Protein AF-A0A978S1I5-F1 (afdb_monomer_lite)

Sequence (94 aa):
MKRALVVGINCYLKLGRLRTPANDANAVAQRLREIGFDEIRGLPSPATSEAGLWVDPNPDRQVSSRELENAIEWLFAIGEDKSNIPETAFLFFA

Structure (mmCIF, N/CA/C/O backbone):
data_AF-A0A978S1I5-F1
#
_entry.id   AF-A0A978S1I5-F1
#
loop_
_atom_site.group_PDB
_atom_site.id
_atom_site.type_symbol
_atom_site.label_atom_id
_atom_site.label_alt_id
_atom_site.label_comp_id
_atom_site.label_asym_id
_atom_site.label_entity_id
_atom_site.label_seq_id
_atom_site.pdbx_PDB_ins_code
_atom_site.Cartn_x
_atom_site.Cartn_y
_atom_site.Cartn_z
_atom_site.occupancy
_atom_site.B_iso_or_equiv
_atom_site.auth_seq_id
_atom_site.auth_comp_id
_atom_site.auth_asym_id
_atom_site.auth_atom_id
_atom_site.pdbx_PDB_model_num
ATOM 1 N N . MET A 1 1 ? -12.893 -0.071 12.851 1.00 89.12 1 MET A N 1
ATOM 2 C CA . MET A 1 1 ? -12.520 0.249 11.448 1.00 89.12 1 MET A CA 1
ATOM 3 C C . MET A 1 1 ? -11.308 -0.591 11.072 1.00 89.12 1 MET A C 1
ATOM 5 O O . MET A 1 1 ? -10.390 -0.675 11.884 1.00 89.12 1 MET A O 1
ATOM 9 N N . LYS A 1 2 ? -11.296 -1.200 9.878 1.00 95.62 2 LYS A N 1
ATOM 10 C CA . LYS A 1 2 ? -10.136 -1.933 9.344 1.00 95.62 2 LYS A CA 1
ATOM 11 C C . LYS A 1 2 ? -9.432 -1.097 8.267 1.00 95.62 2 LYS A C 1
ATOM 13 O O . LYS A 1 2 ? -10.094 -0.629 7.339 1.00 95.62 2 LYS A O 1
ATOM 18 N N . ARG A 1 3 ? -8.112 -0.931 8.389 1.00 97.06 3 ARG A N 1
ATOM 19 C CA . ARG A 1 3 ? -7.255 -0.194 7.446 1.00 97.06 3 ARG A CA 1
ATOM 20 C C . ARG A 1 3 ? -6.266 -1.122 6.762 1.00 97.06 3 ARG A C 1
ATOM 22 O O . ARG A 1 3 ? -5.717 -2.020 7.398 1.00 97.06 3 ARG A O 1
ATOM 29 N N . ALA A 1 4 ? -6.003 -0.879 5.485 1.00 98.25 4 ALA A N 1
ATOM 30 C CA . ALA A 1 4 ? -4.959 -1.577 4.758 1.00 98.25 4 ALA A CA 1
ATOM 31 C C . ALA A 1 4 ? -4.094 -0.640 3.918 1.00 98.25 4 ALA A C 1
ATOM 33 O O . ALA A 1 4 ? -4.577 0.311 3.304 1.00 98.25 4 ALA A O 1
ATOM 34 N N . LEU A 1 5 ? -2.812 -0.977 3.851 1.00 98.50 5 LEU A N 1
ATOM 35 C CA . LEU A 1 5 ? -1.854 -0.437 2.904 1.00 98.50 5 LEU A CA 1
ATOM 36 C C . LEU A 1 5 ? -1.369 -1.586 2.020 1.00 98.50 5 LEU A C 1
ATOM 38 O O . LEU A 1 5 ? -0.840 -2.579 2.520 1.00 98.50 5 LEU A O 1
ATOM 42 N N . VAL A 1 6 ? -1.548 -1.456 0.710 1.00 98.25 6 VAL A N 1
ATOM 43 C CA . VAL A 1 6 ? -0.971 -2.378 -0.272 1.00 98.25 6 VAL A CA 1
ATOM 44 C C . VAL A 1 6 ? 0.134 -1.669 -1.047 1.00 98.25 6 VAL A C 1
ATOM 46 O O . VAL A 1 6 ? -0.036 -0.546 -1.512 1.00 98.25 6 VAL A O 1
ATOM 49 N N . VAL A 1 7 ? 1.292 -2.299 -1.180 1.00 97.94 7 VAL A N 1
ATOM 50 C CA . VAL A 1 7 ? 2.442 -1.731 -1.885 1.00 97.94 7 VAL A CA 1
ATOM 51 C C . VAL A 1 7 ? 2.868 -2.716 -2.961 1.00 97.94 7 VAL A C 1
ATOM 53 O O . VAL A 1 7 ? 3.071 -3.889 -2.662 1.00 97.94 7 VAL A O 1
ATOM 56 N N . GLY A 1 8 ? 2.954 -2.247 -4.204 1.00 96.75 8 GLY A N 1
ATOM 57 C CA . GLY A 1 8 ? 3.352 -3.059 -5.352 1.00 96.75 8 GLY A CA 1
ATOM 58 C C . GLY A 1 8 ? 4.300 -2.284 -6.255 1.00 96.75 8 GLY A C 1
ATOM 59 O O . GLY A 1 8 ? 3.857 -1.549 -7.137 1.00 96.75 8 GLY A O 1
ATOM 60 N N . ILE A 1 9 ? 5.607 -2.423 -6.035 1.00 94.44 9 ILE A N 1
ATOM 61 C CA . ILE A 1 9 ? 6.625 -1.628 -6.731 1.00 94.44 9 ILE A CA 1
ATOM 62 C C . ILE A 1 9 ? 7.197 -2.426 -7.900 1.00 94.44 9 ILE A C 1
ATOM 64 O O . ILE A 1 9 ? 8.000 -3.343 -7.743 1.00 94.44 9 ILE A O 1
ATOM 68 N N . ASN A 1 10 ? 6.840 -2.014 -9.114 1.00 93.94 10 ASN A N 1
ATOM 69 C CA . ASN A 1 10 ? 7.350 -2.641 -10.333 1.00 93.94 10 ASN A CA 1
ATOM 70 C C . ASN A 1 10 ? 8.783 -2.198 -10.694 1.00 93.94 10 ASN A C 1
ATOM 72 O O . ASN A 1 10 ? 9.409 -2.806 -11.562 1.00 93.94 10 ASN A O 1
ATOM 76 N N . CYS A 1 11 ? 9.325 -1.141 -10.078 1.00 89.31 11 CYS A N 1
ATOM 77 C CA . CYS A 1 11 ? 10.594 -0.547 -10.499 1.00 89.31 11 CYS A CA 1
ATOM 78 C C . CYS A 1 11 ? 11.444 -0.057 -9.332 1.00 89.31 11 CYS A C 1
ATOM 80 O O . CYS A 1 11 ? 11.024 0.785 -8.541 1.00 89.31 11 CYS A O 1
ATOM 82 N N . TYR A 1 12 ? 12.681 -0.547 -9.285 1.00 87.56 12 TYR A N 1
ATOM 83 C CA . TYR A 1 12 ? 13.700 -0.122 -8.335 1.00 87.56 12 TYR A CA 1
ATOM 84 C C . TYR A 1 12 ? 14.920 0.388 -9.100 1.00 87.56 12 TYR A C 1
ATOM 86 O O . TYR A 1 12 ? 15.299 -0.180 -10.119 1.00 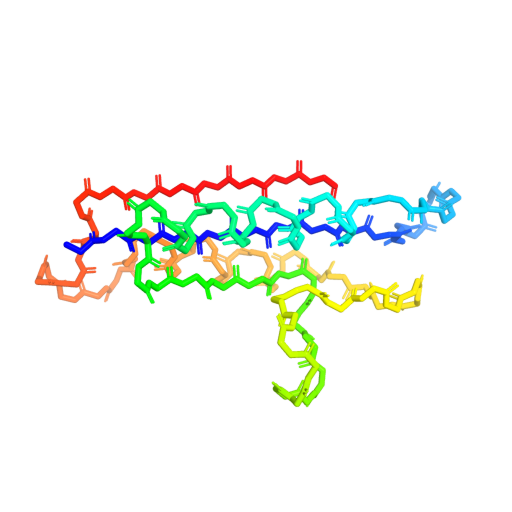87.56 12 TYR A O 1
ATOM 94 N N . LEU A 1 13 ? 15.604 1.406 -8.569 1.00 84.00 13 LEU A N 1
ATOM 95 C CA . LEU A 1 13 ? 16.748 2.055 -9.232 1.00 84.00 13 LEU A CA 1
ATOM 96 C C . LEU A 1 13 ? 17.877 1.096 -9.646 1.00 84.00 13 LEU A C 1
ATOM 98 O O . LEU A 1 13 ? 18.607 1.377 -10.592 1.00 84.00 13 LEU A O 1
ATOM 102 N N . LYS A 1 14 ? 18.060 -0.003 -8.906 1.00 84.94 14 LYS A N 1
ATOM 103 C CA . LYS A 1 14 ? 19.173 -0.950 -9.083 1.00 84.94 14 LYS A CA 1
ATOM 104 C C . LYS A 1 14 ? 18.725 -2.368 -9.445 1.00 84.94 14 LYS A C 1
ATOM 106 O O . LYS A 1 14 ? 19.569 -3.257 -9.511 1.00 84.94 14 LYS A O 1
ATOM 111 N N . LEU A 1 15 ? 17.428 -2.593 -9.658 1.00 82.62 15 LEU A N 1
ATOM 112 C CA . LEU A 1 15 ? 16.892 -3.888 -10.084 1.00 82.62 15 LEU A CA 1
ATOM 113 C C . LEU A 1 15 ? 16.199 -3.732 -11.437 1.00 82.62 15 LEU A C 1
ATOM 115 O O . LEU A 1 15 ? 15.712 -2.658 -11.784 1.00 82.62 15 LEU A O 1
ATOM 119 N N . GLY A 1 16 ? 16.148 -4.817 -12.208 1.00 83.25 16 GLY A N 1
ATOM 120 C CA . GLY A 1 16 ? 15.322 -4.854 -13.411 1.00 83.25 16 GLY A CA 1
ATOM 121 C C . GLY A 1 16 ? 13.842 -4.642 -13.074 1.00 83.25 16 GLY A C 1
ATOM 122 O O . GLY A 1 16 ? 13.402 -4.933 -11.962 1.00 83.25 16 GLY A O 1
ATOM 123 N N . ARG A 1 17 ? 13.069 -4.154 -14.050 1.00 87.00 17 ARG A N 1
ATOM 124 C CA . ARG A 1 17 ? 11.618 -3.974 -13.901 1.00 87.00 17 ARG A CA 1
ATOM 125 C C . ARG A 1 17 ? 10.942 -5.307 -13.565 1.00 87.00 17 ARG A C 1
ATOM 127 O O . ARG A 1 17 ? 11.077 -6.284 -14.306 1.00 87.00 17 ARG A O 1
ATOM 134 N N . LEU A 1 18 ? 10.194 -5.318 -12.470 1.00 91.00 18 LEU A N 1
ATOM 135 C CA . LEU A 1 18 ? 9.314 -6.406 -12.068 1.00 91.00 18 LEU A CA 1
ATOM 136 C C . LEU A 1 18 ? 7.967 -6.263 -12.788 1.00 91.00 18 LEU A C 1
ATOM 138 O O . LEU A 1 18 ? 7.570 -5.170 -13.186 1.00 91.00 18 LEU A O 1
ATOM 142 N N . ARG A 1 19 ? 7.280 -7.387 -13.008 1.00 89.31 19 ARG A N 1
ATOM 143 C CA . ARG A 1 19 ? 6.067 -7.429 -13.848 1.00 89.31 19 ARG A CA 1
ATOM 144 C C . ARG A 1 19 ? 4.765 -7.586 -13.069 1.00 89.31 19 ARG A C 1
ATOM 146 O O . ARG A 1 19 ? 3.713 -7.265 -13.609 1.00 89.31 19 ARG A O 1
ATOM 153 N N . THR A 1 20 ? 4.821 -8.138 -11.861 1.00 93.81 20 THR A N 1
ATOM 154 C CA . THR A 1 20 ? 3.637 -8.562 -11.102 1.00 93.81 20 THR A CA 1
ATOM 155 C C . THR A 1 20 ? 3.332 -7.775 -9.827 1.00 93.81 20 THR A C 1
ATOM 157 O O . THR A 1 20 ? 2.145 -7.710 -9.527 1.00 93.81 20 THR A O 1
ATOM 160 N N . PRO A 1 21 ? 4.278 -7.119 -9.118 1.00 96.06 21 PRO A N 1
ATOM 161 C CA . PRO A 1 21 ? 3.991 -6.503 -7.819 1.00 96.06 21 PRO A CA 1
ATOM 162 C C . PRO A 1 21 ? 2.750 -5.613 -7.752 1.00 96.06 21 PRO A C 1
ATOM 164 O O . PRO A 1 21 ? 1.910 -5.783 -6.871 1.00 96.06 21 PRO A O 1
ATOM 167 N N . ALA A 1 22 ? 2.578 -4.697 -8.708 1.00 95.19 22 ALA A N 1
ATOM 168 C CA . ALA A 1 22 ? 1.390 -3.844 -8.746 1.00 95.19 22 ALA A CA 1
ATOM 169 C C . ALA A 1 22 ? 0.088 -4.639 -8.961 1.00 95.19 22 ALA A C 1
ATOM 171 O O . ALA A 1 22 ? -0.951 -4.301 -8.393 1.00 95.19 22 ALA A O 1
ATOM 172 N N . ASN A 1 23 ? 0.127 -5.711 -9.755 1.00 95.00 23 ASN A N 1
ATOM 173 C CA . ASN A 1 23 ? -1.034 -6.572 -9.984 1.00 95.00 23 ASN A CA 1
ATOM 174 C C . ASN A 1 23 ?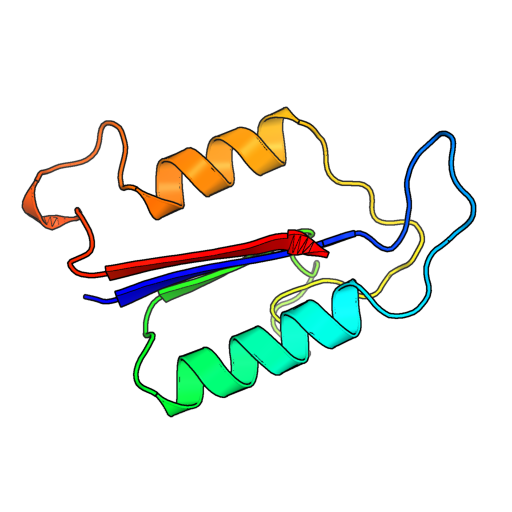 -1.362 -7.390 -8.730 1.00 95.00 23 ASN A C 1
ATOM 176 O O . ASN A 1 23 ? -2.529 -7.476 -8.353 1.00 95.00 23 ASN A O 1
ATOM 180 N N . ASP A 1 24 ? -0.339 -7.924 -8.058 1.00 97.56 24 ASP A N 1
ATOM 181 C CA . ASP A 1 24 ? -0.481 -8.673 -6.809 1.00 97.56 24 ASP A CA 1
ATOM 182 C C . ASP A 1 24 ? -1.100 -7.777 -5.723 1.00 97.56 24 ASP A C 1
ATOM 184 O O . ASP A 1 24 ? -2.089 -8.148 -5.089 1.00 97.56 24 ASP A O 1
ATOM 188 N N . ALA A 1 25 ? -0.597 -6.547 -5.582 1.00 97.50 25 ALA A N 1
ATOM 189 C CA . ALA A 1 25 ? -1.114 -5.566 -4.633 1.00 97.50 25 ALA A CA 1
ATOM 190 C C . ALA A 1 25 ? -2.575 -5.170 -4.917 1.00 97.50 25 ALA A C 1
ATOM 192 O O . ALA A 1 25 ? -3.382 -5.099 -3.988 1.00 97.50 25 ALA A O 1
ATOM 193 N N . ASN A 1 26 ? -2.946 -4.961 -6.185 1.00 96.50 26 ASN A N 1
ATOM 194 C CA . ASN A 1 26 ? -4.333 -4.669 -6.562 1.00 96.50 26 ASN A CA 1
ATOM 195 C C . ASN A 1 26 ? -5.272 -5.861 -6.316 1.00 96.50 26 ASN A C 1
ATOM 197 O O . ASN A 1 26 ? -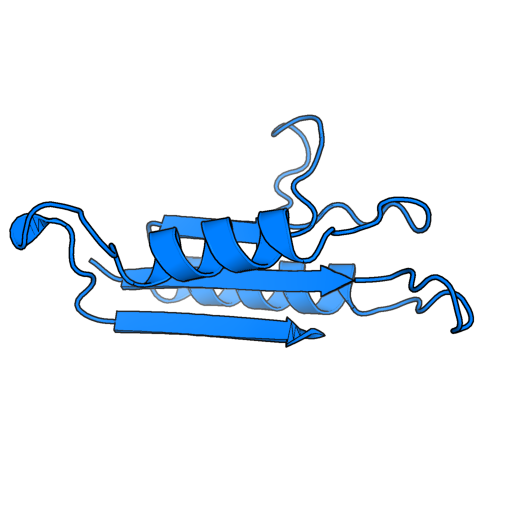6.376 -5.671 -5.806 1.00 96.50 26 ASN A O 1
ATOM 201 N N . ALA A 1 27 ? -4.834 -7.088 -6.614 1.00 97.00 27 ALA A N 1
ATOM 202 C CA . ALA A 1 27 ? -5.613 -8.293 -6.340 1.00 97.00 27 ALA A CA 1
ATOM 203 C C . ALA A 1 27 ? -5.840 -8.486 -4.831 1.00 97.00 27 ALA A C 1
ATOM 205 O O . ALA A 1 27 ? -6.956 -8.783 -4.400 1.00 97.00 27 ALA A O 1
ATOM 206 N N . VAL A 1 28 ? -4.807 -8.258 -4.012 1.00 98.25 28 VAL A N 1
ATOM 207 C CA . VAL A 1 28 ? -4.922 -8.276 -2.547 1.00 98.25 28 VAL A CA 1
ATOM 208 C C . VAL A 1 28 ? -5.876 -7.184 -2.064 1.00 98.25 28 VAL A C 1
ATOM 210 O O . VAL A 1 28 ? -6.767 -7.479 -1.273 1.00 98.25 28 VAL A O 1
ATOM 213 N N . ALA A 1 29 ? -5.759 -5.949 -2.560 1.00 97.31 29 ALA A N 1
ATOM 214 C CA . ALA A 1 29 ? -6.662 -4.859 -2.186 1.00 97.31 29 ALA A CA 1
ATOM 215 C C . ALA A 1 29 ? -8.129 -5.170 -2.505 1.00 97.31 29 ALA A C 1
ATOM 217 O O . ALA A 1 29 ? -9.002 -4.933 -1.669 1.00 97.31 29 ALA A O 1
ATOM 218 N N . GLN A 1 30 ? -8.399 -5.770 -3.666 1.00 96.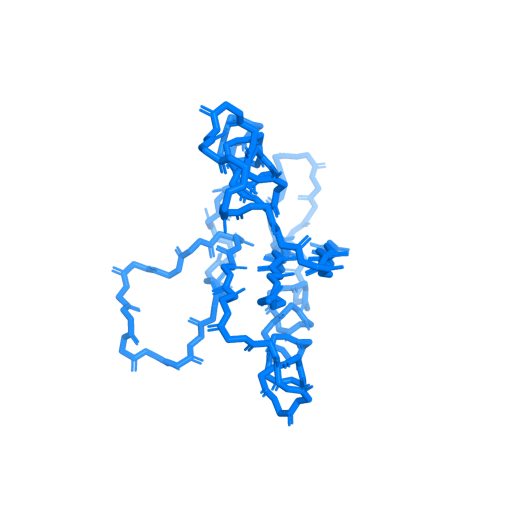62 30 GLN A N 1
ATOM 219 C CA . GLN A 1 30 ? -9.740 -6.221 -4.020 1.00 96.62 30 GLN A CA 1
ATOM 220 C C . GLN A 1 30 ? -10.273 -7.250 -3.010 1.00 96.62 30 GLN A C 1
ATOM 222 O O . GLN A 1 30 ? -11.388 -7.100 -2.512 1.00 96.62 30 GLN A O 1
ATOM 227 N N . ARG A 1 31 ? -9.466 -8.250 -2.631 1.00 97.88 31 ARG A N 1
ATOM 228 C CA . ARG A 1 31 ? -9.859 -9.238 -1.609 1.00 97.88 31 ARG A CA 1
ATOM 229 C C . ARG A 1 31 ? -10.082 -8.614 -0.237 1.00 97.88 31 ARG A C 1
ATOM 231 O O . ARG A 1 31 ? -11.037 -8.973 0.443 1.00 97.88 31 ARG A O 1
ATOM 238 N N . LEU A 1 32 ? -9.236 -7.669 0.167 1.00 97.56 32 LEU A N 1
ATOM 239 C CA . LEU A 1 32 ? -9.391 -6.947 1.430 1.00 97.56 32 LEU A CA 1
ATOM 240 C C . LEU A 1 32 ? -10.706 -6.160 1.455 1.00 97.56 32 LEU A C 1
ATOM 242 O O . LEU A 1 32 ? -11.426 -6.204 2.454 1.00 97.56 32 LEU A O 1
ATOM 246 N N . ARG A 1 33 ? -11.060 -5.506 0.342 1.00 96.50 33 ARG A N 1
ATOM 247 C CA . ARG A 1 33 ? -12.348 -4.819 0.198 1.00 96.50 33 ARG A CA 1
ATOM 248 C C . ARG A 1 33 ? -13.519 -5.788 0.377 1.00 96.50 33 ARG A C 1
ATOM 250 O O . ARG A 1 33 ? -14.441 -5.481 1.125 1.00 96.50 33 ARG A O 1
ATOM 257 N N . GLU A 1 34 ? -13.463 -6.960 -0.255 1.00 96.94 34 GLU A N 1
ATOM 258 C CA . GLU A 1 34 ? -14.502 -8.001 -0.164 1.00 96.94 34 GLU A CA 1
ATOM 259 C C . GLU A 1 34 ? -14.717 -8.520 1.272 1.00 96.94 34 GLU A C 1
ATOM 261 O O . GLU A 1 34 ? -15.838 -8.877 1.629 1.00 96.94 34 GLU A O 1
ATOM 266 N N . ILE A 1 35 ? -13.678 -8.529 2.118 1.00 96.50 35 ILE A N 1
ATOM 267 C CA . ILE A 1 35 ? -13.750 -9.006 3.516 1.00 96.50 35 ILE A CA 1
ATOM 268 C C . ILE A 1 35 ? -13.934 -7.878 4.554 1.00 96.50 35 ILE A C 1
ATOM 270 O O . ILE A 1 35 ? -13.758 -8.087 5.764 1.00 96.50 35 ILE A O 1
ATOM 274 N N . GLY A 1 36 ? -14.297 -6.678 4.094 1.00 96.12 36 GLY A N 1
ATOM 275 C CA . GLY A 1 36 ? -14.693 -5.556 4.948 1.00 96.12 36 GLY A CA 1
ATOM 276 C C . GLY A 1 36 ? -13.545 -4.663 5.419 1.00 96.12 36 GLY A C 1
ATOM 277 O O . GLY A 1 36 ? -13.597 -4.151 6.536 1.00 96.12 36 GLY A O 1
ATOM 278 N N . PHE A 1 37 ? -12.486 -4.504 4.618 1.00 97.00 37 PHE A N 1
ATOM 279 C CA . PHE A 1 37 ? -11.583 -3.360 4.764 1.00 97.00 37 PHE A CA 1
ATOM 280 C C . PHE A 1 37 ? -12.165 -2.146 4.035 1.00 97.00 37 PHE A C 1
ATOM 282 O O . PHE A 1 37 ? -12.280 -2.122 2.806 1.00 97.00 37 PHE A O 1
ATOM 289 N N . ASP A 1 38 ? -12.520 -1.1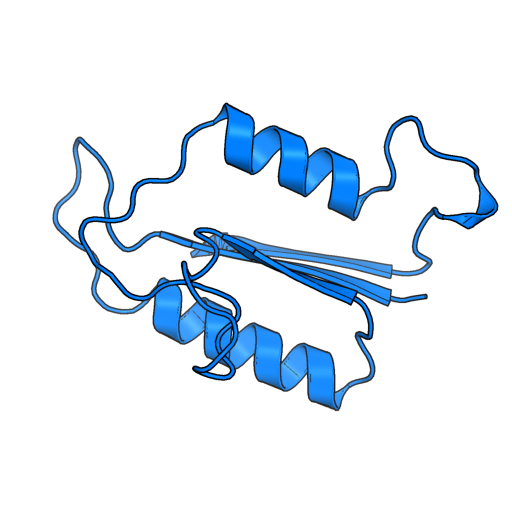25 4.809 1.00 89.56 38 ASP A N 1
ATOM 290 C CA . ASP A 1 38 ? -13.207 0.067 4.306 1.00 89.56 38 ASP A CA 1
ATOM 291 C C . ASP A 1 38 ? -12.221 1.153 3.857 1.00 89.56 38 ASP A C 1
ATOM 293 O O . ASP A 1 38 ? -12.487 1.904 2.914 1.00 89.56 38 ASP A O 1
ATOM 297 N N . GLU A 1 39 ? -11.041 1.185 4.474 1.00 94.38 39 GLU A N 1
ATOM 298 C CA . GLU A 1 39 ? -9.987 2.152 4.193 1.00 94.38 39 GLU A CA 1
ATOM 299 C C . GLU A 1 39 ? -8.742 1.447 3.657 1.00 94.38 39 GLU A C 1
ATOM 301 O O . GLU A 1 39 ? -7.949 0.881 4.406 1.00 94.38 39 GLU A O 1
ATOM 306 N N . ILE A 1 40 ? -8.568 1.481 2.339 1.00 96.62 40 ILE A N 1
ATOM 307 C CA . ILE A 1 40 ? -7.438 0.848 1.657 1.00 96.62 40 ILE A CA 1
ATOM 308 C C . ILE A 1 40 ? -6.692 1.925 0.875 1.00 96.62 40 ILE A C 1
ATOM 310 O O . ILE A 1 40 ? -7.292 2.600 0.036 1.00 96.62 40 ILE A O 1
ATOM 314 N N . ARG A 1 41 ? -5.389 2.069 1.124 1.00 96.69 41 ARG A N 1
ATOM 315 C CA . ARG A 1 41 ? -4.479 2.873 0.297 1.00 96.69 41 ARG A CA 1
ATOM 316 C C . ARG A 1 41 ? -3.517 1.966 -0.449 1.00 96.69 41 ARG A C 1
ATOM 318 O O . ARG A 1 41 ? -3.139 0.911 0.057 1.00 96.69 41 ARG A O 1
ATOM 325 N N . GLY A 1 42 ? -3.118 2.398 -1.638 1.00 96.06 42 GLY A N 1
ATOM 326 C CA . GLY A 1 42 ? -2.094 1.721 -2.415 1.00 96.06 42 GLY A CA 1
ATOM 327 C C . GLY A 1 42 ? -0.904 2.620 -2.720 1.0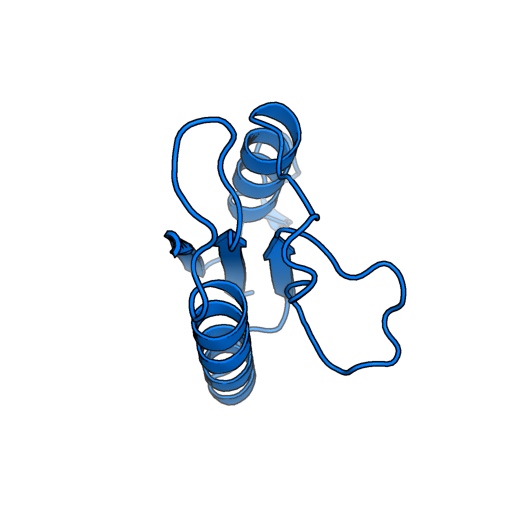0 96.06 42 GLY A C 1
ATOM 328 O O . GLY A 1 42 ? -1.043 3.841 -2.819 1.00 96.06 42 GLY A O 1
ATOM 329 N N . LEU A 1 43 ? 0.269 2.002 -2.852 1.00 95.94 43 LEU A N 1
ATOM 330 C CA . LEU A 1 43 ? 1.489 2.649 -3.317 1.00 95.94 43 LEU A CA 1
ATOM 331 C C . LEU A 1 43 ? 2.176 1.843 -4.437 1.00 95.94 43 LEU A C 1
ATOM 333 O O . LEU A 1 43 ? 2.334 0.630 -4.292 1.00 95.94 43 LEU A O 1
ATOM 337 N N . PRO A 1 44 ? 2.660 2.510 -5.502 1.00 94.50 44 PRO A N 1
ATOM 338 C CA . PRO A 1 44 ? 2.401 3.916 -5.824 1.00 94.50 44 PRO A CA 1
ATOM 339 C C . PRO A 1 44 ? 0.915 4.183 -6.114 1.00 94.50 44 PRO A C 1
ATOM 341 O O . PRO A 1 44 ? 0.258 3.369 -6.747 1.00 94.50 44 PRO A O 1
ATOM 344 N N . SER A 1 45 ? 0.380 5.320 -5.662 1.00 91.88 45 SER A N 1
ATOM 345 C CA . SER A 1 45 ? -1.020 5.677 -5.936 1.00 91.88 45 SER A CA 1
ATOM 346 C C . SER A 1 45 ? -1.207 6.026 -7.420 1.00 91.88 45 SER A C 1
ATOM 348 O O . SER A 1 45 ? -0.377 6.767 -7.957 1.00 91.88 45 SER A O 1
ATOM 350 N N . PRO A 1 46 ? -2.288 5.568 -8.078 1.00 87.12 46 PRO A N 1
ATOM 351 C CA . PRO A 1 46 ? -2.618 5.984 -9.437 1.00 87.12 46 PRO A CA 1
ATOM 352 C C . PRO A 1 46 ? -2.901 7.489 -9.506 1.00 87.12 46 PRO A C 1
ATOM 354 O O . PRO A 1 46 ? -3.413 8.086 -8.557 1.00 87.12 46 PRO A O 1
ATOM 357 N N . ALA A 1 47 ? -2.560 8.101 -10.644 1.00 74.44 47 ALA A N 1
ATOM 358 C CA . ALA A 1 47 ? -2.743 9.536 -10.883 1.00 74.44 47 ALA A CA 1
ATOM 359 C C . ALA A 1 47 ? -4.222 9.949 -10.995 1.00 74.44 47 ALA A C 1
ATOM 361 O O . ALA A 1 47 ? -4.571 11.092 -10.708 1.00 74.44 47 ALA A O 1
ATOM 362 N N . THR A 1 48 ? -5.090 9.021 -11.397 1.00 67.31 48 THR A N 1
ATOM 363 C CA . THR A 1 48 ? -6.540 9.205 -11.461 1.00 67.31 48 THR A CA 1
ATOM 364 C C . THR A 1 48 ? -7.240 8.016 -10.812 1.00 67.31 48 THR A C 1
ATOM 366 O O . THR A 1 48 ? -6.863 6.862 -11.009 1.00 67.31 48 THR A O 1
ATOM 369 N N . SER A 1 49 ? -8.289 8.294 -10.038 1.00 57.00 49 SER A N 1
ATOM 370 C CA . SER A 1 49 ? -9.112 7.280 -9.364 1.00 57.00 49 SER A CA 1
ATOM 371 C C . SER A 1 49 ? -9.996 6.467 -10.322 1.00 57.00 49 SER A C 1
ATOM 373 O O . SER A 1 49 ? -10.695 5.556 -9.886 1.00 57.00 49 SER A O 1
ATOM 375 N N . GLU A 1 50 ? -9.977 6.775 -11.622 1.00 50.84 50 GLU A N 1
ATOM 376 C CA . GLU A 1 50 ? -10.928 6.246 -12.607 1.00 50.84 50 GLU A CA 1
ATOM 377 C C . GLU A 1 50 ? -10.707 4.774 -12.994 1.00 50.84 50 GLU A C 1
ATOM 379 O O . GLU A 1 50 ? -11.580 4.174 -13.613 1.00 50.84 50 GLU A O 1
ATOM 384 N N . ALA A 1 51 ? -9.590 4.150 -12.606 1.00 57.94 51 ALA A N 1
ATOM 385 C CA . ALA A 1 51 ? -9.287 2.769 -13.002 1.00 57.94 51 ALA A CA 1
ATOM 386 C C . ALA A 1 51 ? -9.770 1.687 -12.014 1.00 57.94 51 ALA A C 1
ATOM 388 O O . ALA A 1 51 ? -9.599 0.502 -12.292 1.00 57.94 51 ALA A O 1
ATOM 389 N N . GLY A 1 52 ? -10.320 2.052 -10.847 1.00 76.44 52 GLY A N 1
ATOM 390 C CA . GLY A 1 52 ? -10.652 1.069 -9.800 1.00 76.44 52 GLY A CA 1
ATOM 391 C C . GLY A 1 52 ? -9.427 0.348 -9.213 1.00 76.44 52 GLY A C 1
ATOM 392 O O . GLY A 1 52 ? -9.568 -0.700 -8.588 1.00 76.44 52 GLY A O 1
ATOM 393 N N . LEU A 1 53 ? -8.230 0.902 -9.428 1.00 85.25 53 LEU A N 1
ATOM 394 C CA . LEU A 1 53 ? -6.962 0.392 -8.917 1.00 85.25 53 LEU A CA 1
ATOM 395 C C . LEU A 1 53 ? -6.541 1.168 -7.668 1.00 85.25 53 LEU A C 1
ATOM 397 O O . LEU A 1 53 ? -6.776 2.371 -7.557 1.00 85.25 53 LEU A O 1
ATOM 401 N N . TRP A 1 54 ? -5.867 0.478 -6.755 1.00 94.06 54 TRP A N 1
ATOM 402 C CA . TRP A 1 54 ? -5.201 1.074 -5.598 1.00 94.06 54 TRP A CA 1
ATOM 403 C C . TRP A 1 54 ? -3.730 1.369 -5.879 1.00 94.06 54 TRP A C 1
ATOM 405 O O . TRP A 1 54 ? -3.195 2.335 -5.343 1.00 94.06 54 TRP A O 1
ATOM 415 N N . VAL A 1 55 ? -3.087 0.552 -6.717 1.00 94.56 55 VAL A N 1
ATOM 416 C CA . VAL A 1 55 ? -1.671 0.677 -7.076 1.00 94.56 55 VAL A CA 1
ATOM 417 C C . VAL A 1 55 ? -1.521 0.945 -8.570 1.00 94.56 55 VAL A C 1
ATOM 419 O O . VAL A 1 55 ? -2.105 0.232 -9.387 1.00 94.56 55 VAL A O 1
ATOM 422 N N . ASP A 1 56 ? -0.731 1.956 -8.925 1.00 92.69 56 ASP A N 1
ATOM 423 C CA . ASP A 1 56 ? -0.373 2.298 -10.300 1.00 92.69 56 ASP A CA 1
ATOM 424 C C . ASP A 1 56 ? 0.532 1.205 -10.900 1.00 92.69 56 ASP A C 1
ATOM 426 O O . ASP A 1 56 ? 1.641 0.985 -10.403 1.00 92.69 56 ASP A O 1
ATOM 430 N N . PRO A 1 57 ? 0.104 0.513 -11.972 1.00 89.62 57 PRO A N 1
ATOM 431 C CA . PRO A 1 57 ? 0.921 -0.505 -12.616 1.00 89.62 57 PRO A CA 1
ATOM 432 C C . PRO A 1 57 ? 2.045 0.077 -13.482 1.00 89.62 57 PRO A C 1
ATOM 434 O O . PRO A 1 57 ? 2.858 -0.700 -13.994 1.00 89.62 57 PRO A O 1
ATOM 437 N N . ASN A 1 58 ? 2.105 1.404 -13.671 1.00 87.88 58 ASN A N 1
ATOM 438 C CA . ASN A 1 58 ? 3.125 2.056 -14.480 1.00 87.88 58 ASN A CA 1
ATOM 439 C C . ASN A 1 58 ? 4.538 1.644 -14.015 1.00 87.88 58 ASN A C 1
ATOM 441 O O . ASN A 1 58 ? 4.953 1.979 -12.903 1.00 87.88 58 ASN A O 1
ATOM 445 N N . PRO A 1 59 ? 5.316 0.957 -14.870 1.00 79.06 59 PRO A N 1
ATOM 446 C CA . PRO A 1 59 ? 6.630 0.437 -14.510 1.00 79.06 59 PRO A CA 1
ATOM 447 C C . PRO A 1 59 ? 7.700 1.525 -14.358 1.00 79.06 59 PRO A C 1
ATOM 449 O O . PRO A 1 59 ? 8.838 1.201 -14.041 1.00 79.06 59 PRO A O 1
ATOM 452 N N . ASP A 1 60 ? 7.379 2.793 -14.599 1.00 83.94 60 ASP A N 1
ATOM 453 C CA . ASP A 1 60 ? 8.276 3.924 -14.347 1.00 83.94 60 ASP A CA 1
ATOM 454 C C . ASP A 1 60 ? 7.914 4.689 -13.072 1.00 83.94 60 ASP A C 1
ATOM 456 O O . ASP A 1 60 ? 8.623 5.615 -12.667 1.00 83.94 60 ASP A O 1
ATOM 460 N N . ARG A 1 61 ? 6.830 4.290 -12.399 1.00 88.44 61 ARG A N 1
ATOM 461 C CA . ARG A 1 61 ? 6.406 4.923 -11.162 1.00 88.44 61 ARG A CA 1
ATOM 462 C C . ARG A 1 61 ? 7.253 4.416 -9.998 1.00 88.44 61 ARG A C 1
ATOM 464 O O . ARG A 1 61 ? 7.146 3.272 -9.565 1.00 88.44 61 ARG A O 1
ATOM 471 N N . GLN A 1 62 ? 8.107 5.299 -9.496 1.00 88.94 62 GLN A N 1
ATOM 472 C CA . GLN A 1 62 ? 8.922 5.052 -8.312 1.00 88.94 62 GLN A CA 1
ATOM 473 C C . GLN A 1 62 ? 8.165 5.445 -7.044 1.00 88.94 62 GLN A C 1
ATOM 475 O O . GLN A 1 62 ? 7.306 6.328 -7.070 1.00 88.94 62 GLN A O 1
ATOM 480 N N . VAL A 1 63 ? 8.527 4.800 -5.937 1.00 92.69 63 VAL A N 1
ATOM 481 C CA . VAL A 1 63 ? 8.071 5.141 -4.587 1.00 92.69 63 VAL A CA 1
ATOM 482 C C . VAL A 1 63 ? 9.290 5.567 -3.781 1.00 92.69 63 VAL A C 1
ATOM 484 O O . VAL A 1 63 ? 10.270 4.828 -3.684 1.00 92.69 63 VAL A O 1
ATOM 487 N N . SER A 1 64 ? 9.248 6.771 -3.223 1.00 92.88 64 SER A N 1
ATOM 488 C CA . SER A 1 64 ? 10.282 7.252 -2.308 1.00 92.88 64 SER A CA 1
ATOM 489 C C . SER A 1 64 ? 10.112 6.655 -0.908 1.00 92.88 64 SER A C 1
ATOM 491 O O . SER A 1 64 ? 9.006 6.294 -0.502 1.00 92.88 64 SER A O 1
ATOM 493 N N . SER A 1 65 ? 11.198 6.604 -0.128 1.00 94.06 65 SER A N 1
ATOM 494 C CA . SER A 1 65 ? 11.128 6.172 1.277 1.00 94.06 65 SER A CA 1
ATOM 495 C C . SER A 1 65 ? 10.147 7.026 2.080 1.00 94.06 65 SER A C 1
ATOM 497 O O . SER A 1 65 ? 9.353 6.489 2.839 1.00 94.06 65 SER A O 1
ATOM 499 N N . ARG A 1 66 ? 10.125 8.339 1.826 1.00 96.12 66 ARG A N 1
ATOM 500 C CA . ARG A 1 66 ? 9.209 9.279 2.477 1.00 96.12 66 ARG A CA 1
ATOM 501 C C . ARG A 1 66 ? 7.739 8.996 2.161 1.00 96.12 66 ARG A C 1
ATOM 503 O O . ARG A 1 66 ? 6.897 9.112 3.042 1.00 96.12 66 ARG A O 1
ATOM 510 N N . GLU A 1 67 ? 7.406 8.644 0.919 1.00 95.31 67 GLU A N 1
ATOM 511 C CA . GLU A 1 67 ? 6.029 8.260 0.572 1.00 95.31 67 GLU A CA 1
ATOM 512 C C . GLU A 1 67 ? 5.602 6.988 1.310 1.00 95.31 67 GLU A C 1
ATOM 514 O O . GLU A 1 67 ? 4.482 6.925 1.818 1.00 95.31 67 GLU A O 1
ATOM 519 N N . LEU A 1 68 ? 6.499 6.003 1.405 1.00 96.38 68 LEU A N 1
ATOM 520 C CA . LEU A 1 68 ? 6.242 4.769 2.139 1.00 96.38 68 LEU A CA 1
ATOM 521 C C . LEU A 1 68 ? 6.093 5.018 3.648 1.00 96.38 68 LEU A C 1
ATOM 523 O O . LEU A 1 68 ? 5.149 4.515 4.250 1.00 96.38 68 LEU A O 1
ATOM 527 N N . GLU A 1 69 ? 6.977 5.821 4.243 1.00 97.50 69 GLU A N 1
ATOM 528 C CA . GLU A 1 69 ? 6.919 6.227 5.655 1.00 97.50 69 GLU A CA 1
ATOM 529 C C . GLU A 1 69 ? 5.585 6.905 5.983 1.00 97.50 69 GLU A C 1
ATOM 531 O O . GLU A 1 69 ? 4.857 6.428 6.851 1.00 97.50 69 GLU A O 1
ATOM 536 N N . ASN A 1 70 ? 5.196 7.930 5.217 1.00 96.81 70 ASN A N 1
ATOM 537 C CA . ASN A 1 70 ? 3.920 8.628 5.406 1.00 96.81 70 ASN A CA 1
ATOM 538 C C . ASN A 1 70 ? 2.710 7.677 5.300 1.00 96.81 70 ASN A C 1
ATOM 540 O O . ASN A 1 70 ? 1.698 7.847 5.982 1.00 96.81 70 ASN A O 1
ATOM 544 N N . ALA A 1 71 ? 2.774 6.679 4.413 1.00 97.12 71 ALA A N 1
ATOM 545 C CA . ALA A 1 71 ? 1.695 5.709 4.264 1.00 97.12 71 ALA A CA 1
ATOM 546 C C . ALA A 1 71 ? 1.626 4.730 5.444 1.00 97.12 71 ALA A C 1
ATOM 548 O O . ALA A 1 71 ? 0.527 4.355 5.855 1.00 97.12 71 ALA A O 1
ATOM 549 N N . ILE A 1 72 ? 2.772 4.349 6.012 1.00 97.50 72 ILE A N 1
ATOM 550 C CA . ILE A 1 72 ? 2.844 3.541 7.234 1.00 97.50 72 ILE A CA 1
ATOM 551 C C . ILE A 1 72 ? 2.321 4.339 8.436 1.00 97.50 72 ILE A C 1
ATOM 553 O O . ILE A 1 72 ? 1.539 3.804 9.220 1.00 97.50 72 ILE A O 1
ATOM 557 N N . GLU A 1 73 ? 2.674 5.620 8.560 1.00 96.94 73 GLU A N 1
ATOM 558 C CA . GLU A 1 73 ? 2.138 6.502 9.608 1.00 96.94 73 GLU A CA 1
ATOM 559 C C . GLU A 1 73 ? 0.610 6.576 9.550 1.00 96.94 73 GLU A C 1
ATOM 561 O O . GLU A 1 73 ? -0.060 6.374 10.564 1.00 96.94 73 GLU A O 1
ATOM 566 N N . TRP A 1 74 ? 0.051 6.767 8.351 1.00 96.19 74 TRP A N 1
ATOM 567 C CA . TRP A 1 74 ? -1.396 6.734 8.148 1.00 96.19 74 TRP A CA 1
ATOM 568 C C . TRP A 1 74 ? -2.018 5.377 8.510 1.00 96.19 74 TRP A C 1
ATOM 570 O O . TRP A 1 74 ? -3.073 5.333 9.153 1.00 96.19 74 TRP A O 1
ATOM 580 N N . LEU A 1 75 ? -1.381 4.269 8.106 1.00 97.25 75 LEU A N 1
ATOM 581 C CA . LEU A 1 75 ? -1.892 2.920 8.365 1.00 97.25 75 LEU A CA 1
ATOM 582 C C . LEU A 1 75 ? -2.118 2.699 9.864 1.00 97.25 75 LEU A C 1
ATOM 584 O O . LEU A 1 75 ? -3.113 2.085 10.239 1.00 97.25 75 LEU A O 1
ATOM 588 N N . PHE A 1 76 ? -1.227 3.222 10.706 1.00 95.56 76 PHE A N 1
ATOM 589 C CA . PHE A 1 76 ? -1.290 3.083 12.161 1.00 95.56 76 PHE A CA 1
ATOM 590 C C . PHE A 1 76 ? -1.881 4.300 12.891 1.00 95.56 76 PHE A C 1
ATOM 592 O O . PHE A 1 76 ? -1.918 4.290 14.120 1.00 95.56 76 PHE A O 1
ATOM 599 N N . ALA A 1 77 ? -2.361 5.317 12.165 1.00 94.62 77 ALA A N 1
ATOM 600 C CA . ALA A 1 77 ? -2.875 6.570 12.730 1.00 94.62 77 ALA A CA 1
ATOM 601 C C . ALA A 1 77 ? -1.869 7.263 13.680 1.00 94.62 77 ALA A C 1
ATOM 603 O O . ALA A 1 77 ? -2.238 7.771 14.742 1.00 94.62 77 ALA A O 1
ATOM 604 N N . ILE A 1 78 ? -0.574 7.245 13.337 1.00 92.62 78 ILE A N 1
ATOM 605 C CA . ILE A 1 78 ? 0.482 7.821 14.182 1.00 92.62 78 ILE A CA 1
ATOM 606 C C . ILE A 1 78 ? 0.287 9.338 14.279 1.00 92.62 78 ILE A C 1
ATOM 608 O O . ILE A 1 78 ? 0.263 10.036 13.272 1.00 92.62 78 ILE A O 1
ATOM 612 N N . GLY A 1 79 ? 0.177 9.851 15.507 1.00 88.12 79 GLY A N 1
ATOM 613 C CA . GLY A 1 79 ? -0.016 11.283 15.760 1.00 88.12 79 GLY A CA 1
ATOM 614 C C . GLY A 1 79 ? -1.452 11.783 15.559 1.00 88.12 79 GLY A C 1
ATOM 615 O O . GLY A 1 79 ? -1.684 12.983 15.688 1.00 88.12 79 GLY A O 1
ATOM 616 N N . GLU A 1 80 ? -2.406 10.892 15.280 1.00 89.38 80 GLU A N 1
ATOM 617 C CA . GLU A 1 80 ? -3.835 11.211 15.211 1.00 89.38 80 GLU A CA 1
ATOM 618 C C . GLU A 1 80 ? -4.557 10.948 16.550 1.00 89.38 80 GLU A C 1
ATOM 620 O O . GLU A 1 80 ? -4.010 10.355 17.487 1.00 89.38 80 GLU A O 1
ATOM 625 N N . ASP A 1 81 ? -5.821 11.375 16.636 1.00 88.00 81 ASP A N 1
ATOM 626 C CA . ASP A 1 81 ? -6.694 11.079 17.772 1.00 88.00 81 ASP A CA 1
ATOM 627 C C . ASP A 1 81 ? -6.905 9.569 17.947 1.00 88.00 81 ASP A C 1
ATOM 629 O O . ASP A 1 81 ? -7.032 8.812 16.983 1.00 88.00 81 ASP A O 1
ATOM 633 N N . LYS A 1 82 ? -7.043 9.117 19.202 1.00 82.88 82 LYS A N 1
ATOM 634 C CA . LYS A 1 82 ? -7.240 7.688 19.524 1.00 82.88 82 LYS A CA 1
ATOM 635 C C . LYS A 1 82 ? -8.449 7.059 18.827 1.00 82.88 82 LYS A C 1
ATOM 637 O O . LYS A 1 82 ? -8.451 5.852 18.608 1.00 82.88 82 LYS A O 1
ATOM 642 N N . SER A 1 83 ? -9.465 7.852 18.487 1.00 84.06 83 SER A N 1
ATOM 643 C CA . SER A 1 83 ? -10.643 7.401 17.738 1.00 84.06 83 SER A CA 1
ATOM 644 C C . SER A 1 83 ? -10.328 6.956 16.307 1.00 84.06 83 SER A C 1
ATOM 646 O O . SER A 1 83 ? -11.133 6.238 15.720 1.00 84.06 83 SER A O 1
ATOM 648 N N . ASN A 1 84 ? -9.178 7.355 15.755 1.00 86.75 84 ASN A N 1
ATOM 649 C CA . ASN A 1 84 ? -8.762 7.033 14.390 1.00 86.75 84 ASN A CA 1
ATOM 650 C C . ASN A 1 84 ? -7.848 5.805 14.312 1.00 86.75 84 ASN A C 1
ATOM 652 O O . ASN A 1 84 ? -7.539 5.350 13.210 1.00 86.75 84 ASN A O 1
ATOM 656 N N . ILE A 1 85 ? -7.416 5.260 15.455 1.00 92.75 85 ILE A N 1
ATOM 657 C CA . ILE A 1 85 ? -6.586 4.055 15.487 1.00 92.75 85 ILE A CA 1
ATOM 658 C C . ILE A 1 85 ? -7.425 2.884 14.956 1.00 92.75 85 ILE A C 1
ATOM 660 O O . ILE A 1 85 ? -8.494 2.596 15.508 1.00 92.75 85 ILE A O 1
ATOM 664 N N . PRO A 1 86 ? -6.981 2.194 13.892 1.00 94.50 86 PRO A N 1
ATOM 665 C CA . PRO A 1 86 ? -7.736 1.076 13.357 1.00 94.50 86 PRO A CA 1
ATOM 666 C C . PRO A 1 86 ? -7.710 -0.109 14.324 1.00 94.50 86 PRO A C 1
ATOM 668 O O . PRO A 1 86 ? -6.703 -0.413 14.957 1.00 94.50 86 PRO A O 1
ATOM 671 N N . GLU A 1 87 ? -8.820 -0.838 14.373 1.00 95.19 87 GLU A N 1
ATOM 672 C CA . GLU A 1 87 ? -8.924 -2.107 15.104 1.00 95.19 87 GLU A CA 1
ATOM 673 C C . GLU A 1 87 ? -8.061 -3.193 14.448 1.00 95.19 87 GLU A C 1
ATOM 675 O O . GLU A 1 87 ? -7.551 -4.102 15.096 1.00 95.19 87 GLU A O 1
ATOM 680 N N . THR A 1 88 ? -7.899 -3.104 13.129 1.00 96.69 88 THR A N 1
ATOM 681 C CA . THR A 1 88 ? -7.028 -3.979 12.349 1.00 96.69 88 THR A CA 1
ATOM 682 C C . THR A 1 88 ? -6.311 -3.149 11.302 1.00 96.69 88 THR A C 1
ATOM 684 O O . THR A 1 88 ? -6.957 -2.492 10.485 1.00 96.69 88 THR A O 1
ATOM 687 N N . ALA A 1 89 ? -4.984 -3.212 11.316 1.00 97.31 89 ALA A N 1
ATOM 688 C CA . ALA A 1 89 ? -4.116 -2.661 10.288 1.00 97.31 89 ALA A CA 1
ATOM 689 C C . ALA A 1 89 ? -3.467 -3.812 9.512 1.00 97.31 89 ALA A C 1
ATOM 691 O O . ALA A 1 89 ? -2.947 -4.751 10.114 1.00 97.31 89 ALA A O 1
ATOM 692 N N . PHE A 1 90 ? -3.498 -3.745 8.184 1.00 98.38 90 PHE A N 1
ATOM 693 C CA . PHE A 1 90 ? -2.887 -4.741 7.308 1.00 98.38 90 PHE A CA 1
ATOM 694 C C . PHE A 1 90 ? -1.910 -4.081 6.331 1.00 98.38 90 PHE A C 1
ATOM 696 O O . PHE A 1 90 ? -2.262 -3.113 5.663 1.00 98.38 90 PHE A O 1
ATOM 703 N N . LEU A 1 91 ? -0.696 -4.622 6.227 1.00 98.38 91 LEU A N 1
ATOM 704 C CA . LEU A 1 91 ? 0.314 -4.190 5.263 1.00 98.38 91 LEU A CA 1
ATOM 705 C C . LEU A 1 91 ? 0.666 -5.355 4.337 1.00 98.38 91 LEU A C 1
ATOM 707 O O . LEU A 1 91 ? 1.107 -6.402 4.806 1.00 98.38 91 LEU A O 1
ATOM 711 N N . PHE A 1 92 ? 0.525 -5.145 3.031 1.00 98.50 92 PHE A N 1
ATOM 712 C CA . PHE A 1 92 ? 1.076 -6.020 1.997 1.00 98.50 92 PHE A CA 1
ATOM 713 C C . PHE A 1 92 ? 2.146 -5.276 1.205 1.00 98.50 92 PHE A C 1
ATOM 715 O O . PHE A 1 92 ? 1.952 -4.110 0.863 1.00 98.50 92 PHE A O 1
ATOM 722 N N . PHE A 1 93 ? 3.252 -5.952 0.898 1.00 97.38 93 PHE A N 1
ATOM 723 C CA . PHE A 1 93 ? 4.369 -5.386 0.149 1.00 97.38 93 PHE A CA 1
ATOM 724 C C . PHE A 1 93 ? 4.897 -6.406 -0.862 1.00 97.38 93 PHE A C 1
ATOM 726 O O . PHE A 1 93 ? 5.243 -7.526 -0.477 1.00 97.38 93 PHE A O 1
ATOM 733 N N . ALA A 1 94 ? 4.977 -5.993 -2.125 1.00 94.56 94 ALA A N 1
ATOM 734 C CA . ALA A 1 94 ? 5.537 -6.744 -3.243 1.00 94.56 94 ALA A CA 1
ATOM 735 C C . ALA A 1 94 ? 6.419 -5.850 -4.127 1.00 94.56 94 ALA A C 1
ATOM 737 O O . ALA A 1 94 ? 6.114 -4.640 -4.270 1.00 94.56 94 ALA A O 1
#

pLDDT: mean 91.51, std 8.83, range [50.84, 98.5]

Secondary structure (DSSP, 8-state):
-EEEEEE-----TTSPPPSSHHHHHHHHHHHHHHTT--EEEEESPPSSGGGS-SS---TT----HHHHHHHHHHHTTTTS-GGGS-SEEEEEE-

Foldseek 3Di:
DEAEEFEFQQDDPPDPGHQPRQVVSQVVVVVCVVVDHPHYAYPPADPDCPPVGRYDNPSPDDDDPVNVVVVVCQLQVPPHDPVSGDPHGYYHYD

Radius of gyration: 13.31 Å; chains: 1; bounding box: 34×20×34 Å